Protein AF-A0A6I5CSX4-F1 (afdb_monomer_lite)

pLDDT: mean 86.83, std 8.3, range [61.16, 96.31]

Sequence (120 aa):
MIGQVIADDGVRLQASRTGRGAAPLVLCHGGPGLWGMFGDVAALLADRADVVRWDQRARAWGTPERVAACRGLDVPVVIVDGGRDIRPRAAVDSLAAALPRVRRTVLPGAGHLPWVEEPA

Foldseek 3Di:
DWDWDQDPVRDIKIKDWAADAPAAAEDDDDPPQDPCLCVVVSVVCRDHYGYMYIRDDDDDPDDPVVLVVQLPDPDAEEAEAELAAPDDCCRVVSSQVSHPHYDYDYHDHDYGSCCVRPVD

Radius of gyration: 15.46 Å; chains: 1; bounding box: 29×32×36 Å

Secondary structure (DSSP, 8-state):
-EEEEE-TTS-EEEEEEE---SEEEEE---TT--TTTTHHHHHHTTTTEEEEEE-PPP--S--HHHHHHHHT--S-EEEEEETT--S-THHHHHHHHH-SSEEEEEETT--S-HHHHS--

Structure (mmCIF, N/CA/C/O backbone):
data_AF-A0A6I5CSX4-F1
#
_entry.id   AF-A0A6I5CSX4-F1
#
loop_
_atom_site.group_PDB
_atom_site.id
_atom_site.type_symbol
_atom_site.label_atom_id
_atom_site.label_alt_id
_atom_site.label_comp_id
_atom_site.label_asym_id
_atom_site.label_entity_id
_atom_site.label_seq_id
_atom_site.pdbx_PDB_ins_code
_atom_site.Cartn_x
_atom_site.Cartn_y
_atom_site.Cartn_z
_atom_site.occupancy
_atom_site.B_iso_or_equiv
_atom_site.auth_seq_id
_atom_site.auth_comp_id
_atom_site.auth_asym_id
_atom_site.auth_atom_id
_atom_site.pdbx_PDB_model_num
ATOM 1 N N . MET A 1 1 ? -1.602 8.264 19.067 1.00 78.19 1 MET A N 1
ATOM 2 C CA . MET A 1 1 ? -0.789 7.664 20.153 1.00 78.19 1 MET A CA 1
ATOM 3 C C . MET A 1 1 ? 0.338 6.859 19.527 1.00 78.19 1 MET A C 1
ATOM 5 O O . MET A 1 1 ? 0.052 6.125 18.592 1.00 78.19 1 MET A O 1
ATOM 9 N N . ILE A 1 2 ? 1.582 7.020 19.986 1.00 85.12 2 ILE A N 1
ATOM 10 C CA . ILE A 1 2 ? 2.744 6.227 19.537 1.00 85.12 2 ILE A CA 1
ATOM 11 C C . ILE A 1 2 ? 3.050 5.185 20.618 1.00 85.12 2 ILE A C 1
ATOM 13 O O . ILE A 1 2 ? 2.959 5.503 21.802 1.00 85.12 2 ILE A O 1
ATOM 17 N N . GLY A 1 3 ? 3.388 3.961 20.222 1.00 88.00 3 GLY A N 1
ATOM 18 C CA . GLY A 1 3 ? 3.734 2.880 21.136 1.00 88.00 3 GLY A CA 1
ATOM 19 C C . GLY A 1 3 ? 4.388 1.700 20.424 1.00 88.00 3 GLY A C 1
ATOM 20 O O . GLY A 1 3 ? 4.586 1.716 19.211 1.00 88.00 3 GLY A O 1
ATOM 21 N N . GLN A 1 4 ? 4.718 0.663 21.190 1.00 88.75 4 GLN A N 1
ATOM 22 C CA . GLN A 1 4 ? 5.300 -0.565 20.656 1.00 88.75 4 GLN A CA 1
ATOM 23 C C . GLN A 1 4 ? 4.280 -1.695 20.626 1.00 88.75 4 GLN A C 1
ATOM 25 O O . GLN A 1 4 ? 3.473 -1.836 21.544 1.00 88.75 4 GLN A O 1
ATOM 30 N N . VAL A 1 5 ? 4.367 -2.526 19.592 1.00 89.69 5 VAL A N 1
ATOM 31 C CA . VAL A 1 5 ? 3.599 -3.766 19.454 1.00 89.69 5 VAL A CA 1
ATOM 32 C C . VAL A 1 5 ? 4.552 -4.949 19.315 1.00 89.69 5 VAL A C 1
ATOM 34 O O . VAL A 1 5 ? 5.651 -4.804 18.778 1.00 89.69 5 VAL A O 1
ATOM 37 N N . ILE A 1 6 ? 4.148 -6.110 19.824 1.00 90.31 6 ILE A N 1
ATOM 38 C CA . ILE A 1 6 ? 4.882 -7.369 19.665 1.00 90.31 6 ILE A CA 1
ATOM 39 C C . ILE A 1 6 ? 4.181 -8.149 18.556 1.00 90.31 6 ILE A C 1
ATOM 41 O O . ILE A 1 6 ? 2.987 -8.425 18.662 1.00 90.31 6 ILE A O 1
ATOM 45 N N . ALA A 1 7 ? 4.905 -8.434 17.476 1.00 87.00 7 ALA A N 1
ATOM 46 C CA . ALA A 1 7 ? 4.421 -9.292 16.404 1.00 87.00 7 ALA A CA 1
ATOM 47 C C . ALA A 1 7 ? 4.328 -10.755 16.873 1.00 87.00 7 ALA A C 1
ATOM 49 O O . ALA A 1 7 ? 4.898 -11.132 17.895 1.00 87.00 7 ALA A O 1
ATOM 50 N N . ASP A 1 8 ? 3.620 -11.581 16.113 1.00 89.06 8 ASP A N 1
ATOM 51 C CA . ASP A 1 8 ? 3.449 -13.019 16.356 1.00 89.06 8 ASP A CA 1
ATOM 52 C C . ASP A 1 8 ? 4.773 -13.792 16.479 1.00 89.06 8 ASP A C 1
ATOM 54 O O . ASP A 1 8 ? 4.874 -14.738 17.255 1.00 89.06 8 ASP A O 1
ATOM 58 N N . ASP A 1 9 ? 5.813 -13.344 15.782 1.00 90.56 9 ASP A N 1
ATOM 59 C CA . ASP A 1 9 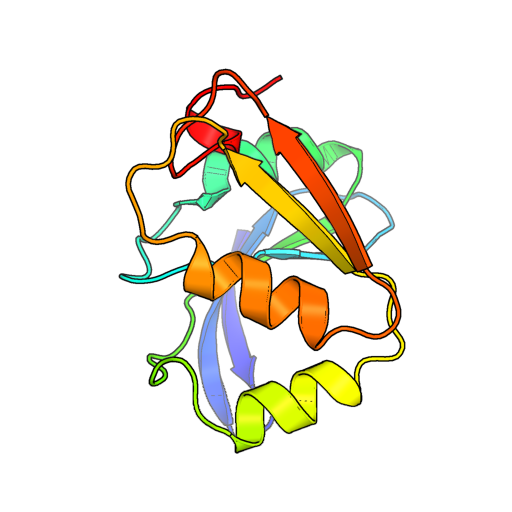? 7.177 -13.871 15.878 1.00 90.56 9 ASP A CA 1
ATOM 60 C C . ASP A 1 9 ? 8.033 -13.250 17.001 1.00 90.56 9 ASP A C 1
ATOM 62 O O . ASP A 1 9 ? 9.253 -13.420 17.037 1.00 90.56 9 ASP A O 1
ATOM 66 N N . GLY A 1 10 ? 7.412 -12.513 17.925 1.00 91.62 10 GLY A N 1
ATOM 67 C CA . GLY A 1 10 ? 8.057 -11.932 19.103 1.00 91.62 10 GLY A CA 1
ATOM 68 C C . GLY A 1 10 ? 8.846 -10.645 18.839 1.00 91.62 10 GLY A C 1
ATOM 69 O O . GLY A 1 10 ? 9.369 -10.040 19.778 1.00 91.62 10 GLY A O 1
ATOM 70 N N . VAL A 1 11 ? 8.930 -10.177 17.592 1.00 89.62 11 VAL A N 1
ATOM 71 C CA . VAL A 1 11 ? 9.666 -8.949 17.265 1.00 89.62 11 VAL A CA 1
ATOM 72 C C . VAL A 1 11 ? 8.871 -7.713 17.685 1.00 89.62 11 VAL A C 1
ATOM 74 O O . VAL A 1 11 ? 7.679 -7.582 17.405 1.00 89.62 11 VAL A O 1
ATOM 77 N N . ARG A 1 12 ? 9.563 -6.757 18.312 1.00 90.44 12 ARG A N 1
ATOM 78 C CA . ARG A 1 12 ? 9.001 -5.454 18.692 1.00 90.44 12 ARG A CA 1
ATOM 79 C C . ARG A 1 12 ? 9.009 -4.500 17.503 1.00 90.44 12 ARG A C 1
ATOM 81 O O . ARG A 1 12 ? 10.053 -4.274 16.896 1.00 90.44 12 ARG A O 1
ATOM 88 N N . LEU A 1 13 ? 7.858 -3.905 17.218 1.00 88.81 13 LEU A N 1
ATOM 89 C CA . LEU A 1 13 ? 7.660 -2.917 16.160 1.00 88.81 13 LEU A CA 1
ATOM 90 C C . LEU A 1 13 ? 7.176 -1.599 16.764 1.00 88.81 13 LEU A C 1
ATOM 92 O O . LEU A 1 13 ? 6.387 -1.599 17.710 1.00 88.81 13 LEU A O 1
ATOM 96 N N . GLN A 1 14 ? 7.636 -0.479 16.209 1.00 89.44 14 GLN A N 1
ATOM 97 C CA . GLN A 1 14 ? 7.052 0.827 16.503 1.00 89.44 14 GLN A CA 1
ATOM 98 C C . GLN A 1 14 ? 5.760 0.987 15.708 1.00 89.44 14 GLN A C 1
ATOM 100 O O . GLN A 1 14 ? 5.706 0.675 14.516 1.00 89.44 14 GLN A O 1
ATOM 105 N N . ALA A 1 15 ? 4.718 1.471 16.376 1.00 90.00 15 ALA A N 1
ATOM 106 C CA . ALA A 1 15 ? 3.423 1.720 15.778 1.00 90.00 15 ALA A CA 1
ATOM 107 C C . ALA A 1 15 ? 2.810 3.018 16.305 1.00 90.00 15 ALA A C 1
ATOM 109 O O . ALA A 1 15 ? 3.067 3.475 17.420 1.00 90.00 15 ALA A O 1
ATOM 110 N N . SER A 1 16 ? 1.950 3.621 15.497 1.00 91.25 16 SER A N 1
ATOM 111 C CA . SER A 1 16 ? 1.145 4.761 15.903 1.00 91.25 16 SER A CA 1
ATOM 112 C C . SER A 1 16 ? -0.292 4.596 15.444 1.00 91.25 16 SER A C 1
ATOM 114 O O . SER A 1 16 ? -0.552 4.112 14.346 1.00 91.25 16 SER A O 1
ATOM 116 N N . ARG A 1 17 ? -1.221 5.011 16.301 1.00 91.25 17 ARG A N 1
ATOM 117 C CA . ARG A 1 17 ? -2.664 4.939 16.074 1.00 91.25 17 ARG A CA 1
ATOM 118 C C . ARG A 1 17 ? -3.273 6.338 16.047 1.00 91.25 17 ARG A C 1
ATOM 120 O O . ARG A 1 17 ? -2.984 7.140 16.948 1.00 91.25 17 ARG A O 1
ATOM 127 N N . THR A 1 18 ? -4.101 6.611 15.045 1.00 92.31 18 THR A N 1
ATOM 128 C CA . THR A 1 18 ? -4.826 7.872 14.833 1.00 92.31 18 THR A CA 1
ATOM 129 C C . THR A 1 18 ? -6.264 7.562 14.416 1.00 92.31 18 THR A C 1
ATOM 131 O O . THR A 1 18 ? -6.487 6.648 13.634 1.00 92.31 18 THR A O 1
ATOM 134 N N . GLY A 1 19 ? -7.229 8.347 14.896 1.00 90.00 19 GLY A N 1
ATOM 135 C CA . GLY A 1 19 ? -8.640 8.183 14.541 1.00 90.00 19 GLY A CA 1
ATOM 136 C C . GLY A 1 19 ? -9.441 7.350 15.538 1.00 90.00 19 GLY A C 1
ATOM 137 O O . GLY A 1 19 ? -8.912 6.835 16.526 1.00 90.00 19 GLY A O 1
ATOM 138 N N . ARG A 1 20 ? -10.758 7.320 15.319 1.00 84.62 20 ARG A N 1
ATOM 139 C CA . ARG A 1 20 ? -11.741 6.586 16.143 1.00 84.62 20 ARG A CA 1
ATOM 140 C C . ARG A 1 20 ? -12.844 5.939 15.294 1.00 84.62 20 ARG A C 1
ATOM 142 O O . ARG A 1 20 ? -13.897 5.597 15.828 1.00 84.62 20 ARG A O 1
ATOM 149 N N . GLY A 1 21 ? -12.632 5.820 13.981 1.00 81.12 21 GLY A N 1
ATOM 150 C CA . GLY A 1 21 ? -13.591 5.187 13.078 1.00 81.12 21 GLY A CA 1
ATOM 151 C C . GLY A 1 21 ? -13.761 3.692 13.364 1.00 81.12 21 GLY A C 1
ATOM 152 O O . GLY A 1 21 ? -12.886 3.054 13.942 1.00 81.12 21 GLY A O 1
ATOM 153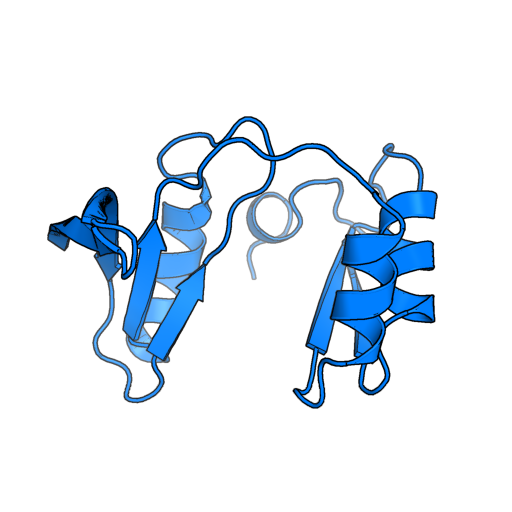 N N . ALA A 1 22 ? -14.895 3.121 12.955 1.00 80.56 22 ALA A N 1
ATOM 154 C CA . ALA A 1 22 ? -15.228 1.725 13.256 1.00 80.56 22 ALA A CA 1
ATOM 155 C C . ALA A 1 22 ? -14.409 0.700 12.445 1.00 80.56 22 ALA A C 1
ATOM 157 O O . ALA A 1 22 ? -14.299 -0.455 12.852 1.00 80.56 22 ALA A O 1
ATOM 158 N N . ALA A 1 23 ? -13.847 1.104 11.301 1.00 86.94 23 ALA A N 1
ATOM 159 C CA . ALA A 1 23 ? -13.064 0.228 10.437 1.00 86.94 23 ALA A CA 1
ATOM 160 C C . ALA A 1 23 ? -11.561 0.328 10.769 1.00 86.94 23 ALA A C 1
ATOM 162 O O . ALA A 1 23 ? -11.005 1.426 10.666 1.00 86.94 23 ALA A O 1
ATOM 163 N N . PRO A 1 24 ? -10.880 -0.776 11.129 1.00 87.56 24 PRO A N 1
ATOM 164 C CA . PRO A 1 24 ? -9.431 -0.768 11.295 1.00 87.56 24 PRO A CA 1
ATOM 165 C C . PRO A 1 24 ? -8.739 -0.633 9.932 1.00 87.56 24 PRO A C 1
ATOM 167 O O . PRO A 1 24 ? -9.081 -1.336 8.980 1.00 87.56 24 PRO A O 1
ATOM 170 N N . LEU A 1 25 ? -7.736 0.240 9.844 1.00 89.69 25 LEU A N 1
ATOM 171 C CA . LEU A 1 25 ? -6.930 0.444 8.640 1.00 89.69 25 LEU A CA 1
ATOM 172 C C . LEU A 1 25 ? -5.443 0.419 8.990 1.00 89.69 25 LEU A C 1
ATOM 174 O O . LEU A 1 25 ? -4.970 1.263 9.743 1.00 89.69 25 LEU A O 1
ATOM 178 N N . VAL A 1 26 ? -4.686 -0.509 8.406 1.00 88.19 26 VAL A N 1
ATOM 179 C CA . VAL A 1 26 ? -3.226 -0.566 8.567 1.00 88.19 26 VAL A CA 1
ATOM 180 C C . VAL A 1 26 ? -2.554 0.044 7.341 1.00 88.19 26 VAL A C 1
ATOM 182 O O . VAL A 1 26 ? -2.771 -0.412 6.221 1.00 88.19 26 VAL A O 1
ATOM 185 N N . LEU A 1 27 ? -1.711 1.054 7.548 1.00 87.00 27 LEU A N 1
ATOM 186 C CA . LEU A 1 27 ? -0.923 1.681 6.491 1.00 87.00 27 LEU A CA 1
ATOM 187 C C . LEU A 1 27 ? 0.482 1.081 6.442 1.00 87.00 27 LEU A C 1
ATOM 189 O O . LEU A 1 27 ? 1.210 1.050 7.436 1.00 87.00 27 LEU A O 1
ATOM 193 N N . CYS A 1 28 ? 0.855 0.625 5.251 1.00 85.25 28 CYS A N 1
ATOM 194 C CA . CYS A 1 28 ? 2.076 -0.114 4.965 1.00 85.25 28 CYS A CA 1
ATOM 195 C C . CYS A 1 28 ? 2.975 0.715 4.041 1.00 85.25 28 CYS A C 1
ATOM 197 O O . CYS A 1 28 ? 2.630 0.915 2.879 1.00 85.25 28 CYS A O 1
ATOM 199 N N . HIS A 1 29 ? 4.095 1.240 4.547 1.00 81.31 29 HIS A N 1
ATOM 200 C CA . HIS A 1 29 ? 4.952 2.142 3.767 1.00 81.31 29 HIS A CA 1
ATOM 201 C C . HIS A 1 29 ? 5.828 1.393 2.753 1.00 81.31 29 HIS A C 1
ATOM 203 O O . HIS A 1 29 ? 6.150 0.222 2.930 1.00 81.31 29 HIS A O 1
ATOM 209 N N . GLY A 1 30 ? 6.255 2.083 1.693 1.00 78.44 30 GLY A N 1
ATOM 210 C CA . GLY A 1 30 ? 7.306 1.597 0.792 1.00 78.44 30 GLY A CA 1
ATOM 211 C C . GLY A 1 30 ? 8.715 1.780 1.381 1.00 78.44 30 GLY A C 1
ATOM 212 O O . GLY A 1 30 ? 8.885 2.323 2.474 1.00 78.44 30 GLY A O 1
ATOM 213 N N . GLY A 1 31 ? 9.755 1.354 0.658 1.00 71.56 31 GLY A N 1
ATOM 214 C CA . GLY A 1 31 ? 11.142 1.706 1.010 1.00 71.56 31 GLY A CA 1
ATOM 215 C C . GLY A 1 31 ? 11.413 3.210 0.810 1.00 71.56 31 GLY A C 1
ATOM 216 O O . GLY A 1 31 ? 10.776 3.804 -0.063 1.00 71.56 31 GLY A O 1
ATOM 217 N N . PRO A 1 32 ? 12.331 3.851 1.565 1.00 70.06 32 PRO A N 1
ATOM 218 C CA . PRO A 1 32 ? 13.234 3.328 2.604 1.00 70.06 32 PRO A CA 1
ATOM 219 C C . PRO A 1 32 ? 12.616 3.259 4.017 1.00 70.06 32 PRO A C 1
ATOM 221 O O . PRO A 1 32 ? 13.343 3.112 4.991 1.00 70.06 32 PRO A O 1
ATOM 224 N N . GLY A 1 33 ? 11.289 3.362 4.143 1.00 62.03 33 GLY A N 1
ATOM 225 C CA . GLY A 1 33 ? 10.614 3.350 5.441 1.00 62.03 33 GLY A CA 1
ATOM 226 C C . GLY A 1 33 ? 10.780 4.630 6.238 1.00 62.03 33 GLY A C 1
ATOM 227 O O . GLY A 1 33 ? 11.140 4.606 7.410 1.00 62.03 33 GLY A O 1
ATOM 228 N N . LEU A 1 34 ? 10.516 5.763 5.583 1.00 67.06 34 LEU A N 1
ATOM 229 C CA . LEU A 1 34 ? 10.580 7.063 6.236 1.00 67.06 34 LEU A CA 1
ATOM 230 C C . LEU A 1 34 ? 9.506 7.163 7.320 1.00 67.06 34 LEU A C 1
ATOM 232 O O . LEU A 1 34 ? 8.304 7.046 7.054 1.00 67.06 34 LEU A O 1
ATOM 236 N N . TRP A 1 35 ? 9.972 7.414 8.541 1.00 62.06 35 TRP A N 1
ATOM 237 C CA . TRP A 1 35 ? 9.123 7.634 9.697 1.00 62.06 35 TRP A CA 1
ATOM 238 C C . TRP A 1 35 ? 8.132 8.765 9.408 1.00 62.06 35 TRP A C 1
ATOM 240 O O . TRP A 1 35 ? 8.511 9.861 9.000 1.00 62.06 35 TRP A O 1
ATOM 250 N N . GLY A 1 36 ? 6.843 8.485 9.592 1.00 69.12 36 GLY A N 1
ATOM 251 C CA . GLY A 1 36 ? 5.793 9.490 9.437 1.00 69.12 36 GLY A CA 1
ATOM 252 C C . GLY A 1 36 ? 5.271 9.720 8.015 1.00 69.12 36 GLY A C 1
ATOM 253 O O . GLY A 1 36 ? 4.365 10.534 7.887 1.00 69.12 36 GLY A O 1
ATOM 254 N N . MET A 1 37 ? 5.720 8.978 6.987 1.00 76.19 37 MET A N 1
ATOM 255 C CA . MET A 1 37 ? 5.275 9.127 5.579 1.00 76.19 37 MET A CA 1
ATOM 256 C C . MET A 1 37 ? 3.749 9.225 5.397 1.00 76.19 37 MET A C 1
ATOM 258 O O . MET A 1 37 ? 3.266 9.908 4.502 1.00 76.19 37 MET A O 1
ATOM 262 N N . PHE A 1 38 ? 2.986 8.542 6.249 1.00 86.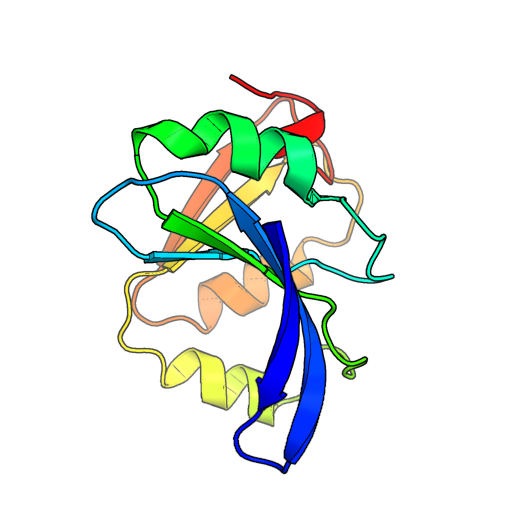62 38 PHE A N 1
ATOM 263 C CA . PHE A 1 38 ? 1.525 8.540 6.206 1.00 86.62 38 PHE A CA 1
ATOM 264 C C . PHE A 1 38 ? 0.860 9.371 7.307 1.00 86.62 38 PHE A C 1
ATOM 266 O O . PHE A 1 38 ? -0.292 9.116 7.641 1.00 86.62 38 PHE A O 1
ATOM 273 N N . GLY A 1 39 ? 1.569 10.313 7.930 1.00 87.75 39 GLY A N 1
ATOM 274 C CA . GLY A 1 39 ? 1.000 11.193 8.954 1.00 87.75 39 GLY A CA 1
ATOM 275 C C . GLY A 1 39 ? -0.244 11.921 8.452 1.00 87.75 39 GLY A C 1
ATOM 276 O O . GLY A 1 39 ? -1.311 11.773 9.046 1.00 87.75 39 GLY A O 1
ATOM 277 N N . ASP A 1 40 ? -0.118 12.598 7.314 1.00 87.56 40 ASP A N 1
ATOM 278 C CA . ASP A 1 40 ? -1.199 13.391 6.722 1.00 87.56 40 ASP A CA 1
ATOM 279 C C . ASP A 1 40 ? -2.347 12.507 6.225 1.00 87.56 40 ASP A C 1
ATOM 281 O O . ASP 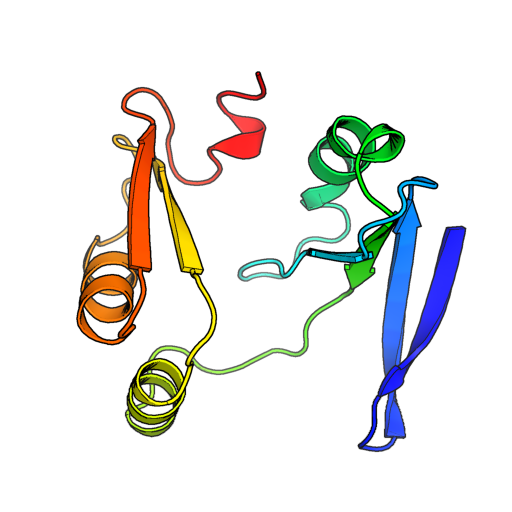A 1 40 ? -3.511 12.789 6.490 1.00 87.56 40 ASP A O 1
ATOM 285 N N . VAL A 1 41 ? -2.028 11.357 5.620 1.00 88.19 41 VAL A N 1
ATOM 286 C CA . VAL A 1 41 ? -3.032 10.358 5.211 1.00 88.19 41 VAL A CA 1
ATOM 287 C C . VAL A 1 41 ? -3.807 9.820 6.416 1.00 88.19 41 VAL A C 1
ATOM 289 O O . VAL A 1 41 ? -5.026 9.674 6.365 1.00 88.19 41 VAL A O 1
ATOM 292 N N . ALA A 1 42 ? -3.124 9.539 7.528 1.00 89.44 42 ALA A N 1
ATOM 293 C CA . ALA A 1 42 ? -3.779 9.069 8.743 1.00 89.44 42 ALA A CA 1
ATOM 294 C C . ALA A 1 42 ? -4.652 10.150 9.392 1.00 89.44 42 ALA A C 1
ATOM 296 O O . ALA A 1 42 ? -5.673 9.814 9.986 1.00 89.44 42 ALA A O 1
ATOM 297 N N . ALA A 1 43 ? -4.269 11.426 9.288 1.00 89.50 43 ALA A N 1
ATOM 298 C CA . ALA A 1 43 ? -5.093 12.541 9.742 1.00 89.50 43 ALA A CA 1
ATOM 299 C C . ALA A 1 43 ? -6.342 12.710 8.863 1.00 89.50 43 ALA A C 1
ATOM 301 O O . ALA A 1 43 ? -7.442 12.826 9.398 1.00 89.50 43 ALA A O 1
ATOM 302 N N . LEU A 1 44 ? -6.182 12.634 7.537 1.00 89.06 44 LEU A N 1
ATOM 303 C CA . LEU A 1 44 ? -7.272 12.730 6.563 1.00 89.06 44 LEU A CA 1
ATOM 304 C C . LEU A 1 44 ? -8.344 11.648 6.766 1.00 89.06 44 LEU A C 1
ATOM 306 O O . LEU A 1 44 ? -9.517 11.894 6.519 1.00 89.06 44 LEU A O 1
ATOM 310 N N . LEU A 1 45 ? -7.949 10.455 7.217 1.00 89.75 45 LEU A N 1
ATOM 311 C CA . LEU A 1 45 ? -8.847 9.309 7.399 1.00 89.75 45 LEU A CA 1
ATOM 312 C C . LEU A 1 45 ? -9.342 9.126 8.844 1.00 89.75 45 LEU A C 1
ATOM 314 O O . LEU A 1 45 ? -10.046 8.155 9.128 1.00 89.75 45 LEU A O 1
ATOM 318 N N . ALA A 1 46 ? -8.971 10.015 9.769 1.00 89.31 46 ALA A N 1
ATOM 319 C CA . ALA A 1 46 ? -9.187 9.828 11.205 1.00 89.31 46 ALA A CA 1
ATOM 320 C C . ALA A 1 46 ? -10.673 9.793 11.627 1.00 89.31 46 ALA A C 1
ATOM 322 O O . ALA A 1 46 ? -11.003 9.218 12.671 1.00 89.31 46 ALA A O 1
ATOM 323 N N . ASP A 1 47 ? -11.560 10.405 10.839 1.00 89.50 47 ASP A N 1
ATOM 324 C CA . ASP A 1 47 ? -13.018 10.396 11.014 1.00 89.50 47 ASP A CA 1
ATOM 325 C C . ASP A 1 47 ? -13.674 9.120 10.456 1.00 89.50 47 ASP A C 1
ATOM 327 O O . ASP A 1 47 ? -14.759 8.739 10.895 1.00 89.50 47 ASP A O 1
ATOM 331 N N . ARG A 1 48 ? -13.022 8.439 9.505 1.00 88.62 48 ARG A N 1
ATOM 332 C CA . ARG A 1 48 ? -13.558 7.251 8.816 1.00 88.62 48 ARG A CA 1
ATOM 333 C C . ARG A 1 48 ? -13.016 5.936 9.347 1.00 88.62 48 ARG A C 1
ATOM 335 O O . ARG A 1 48 ? -13.732 4.935 9.326 1.00 88.62 48 ARG A O 1
ATOM 342 N N . ALA A 1 49 ? -11.775 5.926 9.816 1.00 90.31 49 ALA A N 1
ATOM 343 C CA . ALA A 1 49 ? -11.077 4.712 10.198 1.00 90.31 49 ALA A CA 1
ATOM 344 C C . ALA A 1 49 ? -10.326 4.863 11.521 1.00 90.31 49 ALA A C 1
ATOM 346 O O . ALA A 1 49 ? -10.007 5.958 11.990 1.00 90.31 49 ALA A O 1
ATOM 347 N N . ASP A 1 50 ? -10.043 3.718 12.120 1.00 91.38 50 ASP A N 1
ATOM 348 C CA . ASP A 1 50 ? -9.039 3.574 13.154 1.00 91.38 50 ASP A CA 1
ATOM 349 C C . ASP A 1 50 ? -7.713 3.188 12.492 1.00 91.38 50 ASP A C 1
ATOM 351 O O . ASP A 1 50 ? -7.497 2.042 12.091 1.00 91.38 50 ASP A O 1
ATOM 355 N N . VAL A 1 51 ? -6.853 4.186 12.292 1.00 92.00 51 VAL A N 1
ATOM 356 C CA . VAL A 1 51 ? -5.682 4.084 11.423 1.00 92.00 51 VAL A CA 1
ATOM 357 C C . VAL A 1 51 ? -4.446 3.722 12.234 1.00 92.00 51 VAL A C 1
ATOM 359 O O . VAL A 1 51 ? -4.014 4.472 13.110 1.00 92.00 51 VAL A O 1
ATOM 362 N N . VAL A 1 52 ? -3.817 2.605 11.883 1.00 90.00 52 VAL A N 1
ATOM 363 C CA . VAL A 1 52 ? -2.544 2.138 12.427 1.00 90.00 52 VAL A CA 1
ATOM 364 C C . VAL A 1 52 ? -1.448 2.310 11.380 1.00 90.00 52 VAL A C 1
ATOM 366 O O . VAL A 1 52 ? -1.533 1.799 10.267 1.00 90.00 52 VAL A O 1
ATOM 369 N N . ARG A 1 53 ? -0.376 3.004 11.749 1.00 90.81 53 ARG A N 1
ATOM 370 C CA . ARG A 1 53 ? 0.884 3.077 10.996 1.00 90.81 53 ARG A CA 1
ATOM 371 C C . ARG A 1 53 ? 1.953 2.326 11.773 1.00 90.81 53 ARG A C 1
ATOM 373 O O . ARG A 1 53 ? 1.938 2.370 13.002 1.00 90.81 53 ARG A O 1
ATOM 380 N N . TRP A 1 54 ? 2.884 1.683 11.085 1.00 88.25 54 TRP A N 1
ATOM 381 C CA . TRP A 1 54 ? 3.950 0.904 11.712 1.00 88.25 54 TRP A CA 1
ATOM 382 C C . TRP A 1 54 ? 5.234 0.957 10.889 1.00 88.25 54 TRP A C 1
ATOM 384 O O . TRP A 1 54 ? 5.182 1.162 9.674 1.00 88.25 54 TRP A O 1
ATOM 394 N N . ASP A 1 55 ? 6.365 0.753 11.560 1.00 85.50 55 ASP A N 1
ATOM 395 C CA . ASP A 1 55 ? 7.680 0.736 10.923 1.00 85.50 55 ASP A CA 1
ATOM 396 C C . ASP A 1 55 ? 7.964 -0.679 10.392 1.00 85.50 55 ASP A C 1
ATOM 398 O O . ASP A 1 55 ? 8.188 -1.626 11.156 1.00 85.50 55 ASP A O 1
ATOM 402 N N . GLN A 1 56 ? 7.898 -0.843 9.066 1.00 81.69 56 GLN A N 1
ATOM 403 C CA . GLN A 1 56 ? 8.075 -2.136 8.412 1.00 81.69 56 GLN A CA 1
ATOM 404 C C . GLN A 1 56 ? 9.510 -2.644 8.507 1.00 81.69 56 GLN A C 1
ATOM 406 O O . GLN A 1 56 ? 10.483 -1.900 8.392 1.00 81.69 56 GLN A O 1
ATOM 411 N N . ARG A 1 57 ? 9.640 -3.969 8.593 1.00 81.81 57 ARG A N 1
ATOM 412 C CA . ARG A 1 57 ? 10.932 -4.651 8.478 1.00 81.81 57 ARG A CA 1
ATOM 413 C C . ARG A 1 57 ? 11.412 -4.635 7.030 1.00 81.81 57 ARG A C 1
ATOM 415 O O . ARG A 1 57 ? 10.617 -4.834 6.110 1.00 81.81 57 ARG A O 1
ATOM 422 N N . ALA A 1 58 ? 12.718 -4.484 6.831 1.00 67.81 58 ALA A N 1
ATOM 423 C CA . ALA A 1 58 ? 13.319 -4.583 5.507 1.00 67.81 58 ALA A CA 1
ATOM 424 C C . ALA A 1 58 ? 13.017 -5.954 4.873 1.00 67.81 58 ALA A C 1
ATOM 426 O O . ALA A 1 58 ? 13.211 -6.999 5.497 1.00 67.81 58 ALA A O 1
ATOM 427 N N . ARG A 1 59 ? 12.542 -5.959 3.622 1.00 63.88 59 ARG A N 1
ATOM 428 C CA . ARG A 1 59 ? 12.346 -7.179 2.825 1.00 63.88 59 ARG A CA 1
ATOM 429 C C . ARG A 1 59 ? 12.801 -6.968 1.382 1.00 63.88 59 ARG A C 1
ATOM 431 O O . ARG A 1 59 ? 12.639 -5.884 0.825 1.00 63.88 59 ARG A O 1
ATOM 438 N N . ALA A 1 60 ? 13.331 -8.033 0.780 1.00 61.16 60 ALA A N 1
ATOM 439 C CA . ALA A 1 60 ? 13.783 -8.067 -0.610 1.00 61.16 60 ALA A CA 1
ATOM 440 C C . ALA A 1 60 ? 12.619 -7.958 -1.608 1.00 61.16 60 ALA A C 1
ATOM 442 O O . ALA A 1 60 ? 11.495 -8.375 -1.320 1.00 61.16 60 ALA A O 1
ATOM 443 N N . TRP A 1 61 ? 12.879 -7.389 -2.781 1.00 64.19 61 TRP A N 1
ATOM 444 C CA . TRP A 1 61 ? 11.858 -7.081 -3.782 1.00 64.19 61 TRP A CA 1
ATOM 445 C C . TRP A 1 61 ? 11.551 -8.308 -4.659 1.00 64.19 61 TRP A C 1
ATOM 447 O O . TRP A 1 61 ? 12.450 -9.078 -4.971 1.00 64.19 61 TRP A O 1
ATOM 457 N N . GLY A 1 62 ? 10.285 -8.468 -5.068 1.00 61.44 62 GLY A N 1
ATOM 458 C CA . GLY A 1 62 ? 9.905 -9.232 -6.268 1.00 61.44 62 GLY A CA 1
ATOM 459 C C . GLY A 1 62 ? 10.345 -10.699 -6.374 1.00 61.44 62 GLY A C 1
ATOM 460 O O . GLY A 1 62 ? 10.762 -11.110 -7.452 1.00 61.44 62 GLY A O 1
ATOM 461 N N . THR A 1 63 ? 10.250 -11.500 -5.308 1.00 76.69 63 THR A N 1
ATOM 462 C CA . THR A 1 63 ? 10.567 -12.939 -5.394 1.00 76.69 63 THR A CA 1
ATOM 463 C C . THR A 1 63 ? 9.385 -13.758 -5.951 1.00 76.69 63 THR A C 1
ATOM 465 O O . THR A 1 63 ? 8.228 -13.352 -5.769 1.00 76.69 63 THR A O 1
ATOM 468 N N . PRO A 1 64 ? 9.619 -14.915 -6.605 1.00 81.94 64 PRO A N 1
ATOM 469 C CA . PRO A 1 64 ? 8.549 -15.798 -7.084 1.00 81.94 64 PRO A CA 1
ATOM 470 C C . PRO A 1 64 ? 7.546 -16.200 -5.995 1.00 81.94 64 PRO A C 1
ATOM 472 O O . PRO A 1 64 ? 6.340 -16.243 -6.240 1.00 81.94 64 PRO A O 1
ATOM 475 N N . GLU A 1 65 ? 8.019 -16.412 -4.767 1.00 83.94 65 GLU A N 1
ATOM 476 C CA . GLU A 1 65 ? 7.187 -16.758 -3.611 1.00 83.94 65 GLU A CA 1
ATOM 477 C C . GLU A 1 65 ? 6.199 -15.633 -3.284 1.00 83.94 65 GLU A C 1
ATOM 479 O O . GLU A 1 65 ? 5.053 -15.891 -2.923 1.00 83.94 65 GLU A O 1
ATOM 484 N N . ARG A 1 66 ? 6.600 -14.367 -3.463 1.00 82.31 66 ARG A N 1
ATOM 485 C CA . ARG A 1 66 ? 5.716 -13.211 -3.242 1.00 82.31 66 ARG A CA 1
ATOM 486 C C . ARG A 1 66 ? 4.654 -13.094 -4.328 1.00 82.31 66 ARG A C 1
ATOM 488 O O . ARG A 1 66 ? 3.522 -12.727 -4.022 1.00 82.31 66 ARG A O 1
ATOM 495 N N . VAL A 1 67 ? 4.992 -13.427 -5.573 1.00 84.31 67 VAL A N 1
ATOM 496 C CA . VAL A 1 67 ? 4.007 -13.491 -6.664 1.00 84.31 67 VAL A CA 1
ATOM 497 C C . VAL A 1 67 ? 2.987 -14.595 -6.385 1.00 84.31 67 VAL A C 1
ATOM 499 O O . VAL A 1 67 ? 1.786 -14.360 -6.508 1.00 84.31 67 VAL A O 1
ATOM 502 N N . ALA A 1 68 ? 3.443 -15.772 -5.948 1.00 87.62 68 ALA A N 1
ATOM 503 C CA . ALA A 1 68 ? 2.559 -16.861 -5.539 1.00 87.62 68 ALA A CA 1
ATOM 504 C C . ALA A 1 68 ? 1.651 -16.453 -4.366 1.00 87.62 68 ALA A C 1
ATOM 506 O O . ALA A 1 68 ? 0.451 -16.708 -4.412 1.00 87.62 68 ALA A O 1
ATOM 507 N N . ALA A 1 69 ? 2.190 -15.743 -3.370 1.00 88.00 69 ALA A N 1
ATOM 508 C CA . ALA A 1 69 ? 1.397 -15.210 -2.265 1.00 88.00 69 ALA A CA 1
ATOM 509 C C . ALA A 1 69 ? 0.310 -14.235 -2.748 1.00 88.00 69 ALA A C 1
ATOM 511 O O . ALA A 1 69 ? -0.834 -14.353 -2.321 1.00 88.00 69 ALA A O 1
ATOM 512 N N . CYS A 1 70 ? 0.625 -13.326 -3.681 1.00 88.94 70 CYS A N 1
ATOM 513 C CA . CYS A 1 70 ? -0.364 -12.402 -4.252 1.00 88.94 70 CYS A CA 1
ATOM 514 C C . CYS A 1 70 ? -1.511 -13.141 -4.954 1.00 88.94 70 CYS A C 1
ATOM 516 O O . CYS A 1 70 ? -2.668 -12.754 -4.806 1.00 88.94 70 CYS A O 1
ATOM 518 N N . ARG A 1 71 ? -1.209 -14.236 -5.660 1.00 92.56 71 ARG A N 1
ATOM 519 C CA . ARG A 1 71 ? -2.222 -15.073 -6.324 1.00 92.56 71 ARG A CA 1
ATOM 520 C C . ARG A 1 71 ? -3.184 -15.750 -5.347 1.00 92.56 71 ARG A C 1
ATOM 522 O O . ARG A 1 71 ? -4.298 -16.074 -5.740 1.00 92.56 71 ARG A O 1
ATOM 529 N N . GLY A 1 72 ? -2.771 -15.948 -4.095 1.00 92.50 72 GLY A N 1
ATOM 530 C CA . GLY A 1 72 ? -3.600 -16.521 -3.031 1.00 92.50 72 GLY A CA 1
ATOM 531 C C . GLY A 1 72 ? -4.435 -15.509 -2.237 1.00 92.50 72 GLY A C 1
ATOM 532 O O . GLY A 1 72 ? -5.164 -15.917 -1.336 1.00 92.50 72 GLY A O 1
ATOM 533 N N . LEU A 1 73 ? -4.336 -14.203 -2.517 1.00 91.31 73 LEU A N 1
ATOM 534 C CA . LEU A 1 73 ? -5.062 -13.170 -1.771 1.00 91.31 73 LEU A CA 1
ATOM 535 C C . LEU A 1 73 ? -6.510 -13.028 -2.265 1.00 91.31 73 LEU A C 1
ATOM 537 O O . LEU A 1 73 ? -6.775 -12.274 -3.198 1.00 91.31 73 LEU A O 1
ATOM 541 N N . ASP A 1 74 ? -7.463 -13.676 -1.591 1.00 90.38 74 ASP A N 1
ATOM 542 C CA . ASP A 1 74 ? -8.908 -13.508 -1.850 1.00 90.38 74 ASP A CA 1
ATOM 543 C C . ASP A 1 74 ? -9.528 -12.314 -1.093 1.00 90.38 74 ASP A C 1
ATOM 545 O O . ASP A 1 74 ? -10.627 -12.362 -0.538 1.00 90.38 74 ASP A O 1
ATOM 549 N N . VAL A 1 75 ? -8.803 -11.201 -1.053 1.00 90.44 75 VAL A N 1
ATOM 550 C CA . VAL A 1 75 ? -9.306 -9.930 -0.523 1.00 90.44 75 VAL A CA 1
ATOM 551 C C . VAL A 1 75 ? -9.387 -8.911 -1.658 1.00 90.44 75 VAL A C 1
ATOM 553 O O . VAL A 1 75 ? -8.529 -8.924 -2.541 1.00 90.44 75 VAL A O 1
ATOM 556 N N . PRO A 1 76 ? -10.394 -8.017 -1.680 1.00 92.00 76 PRO A N 1
ATOM 557 C CA . PRO A 1 76 ? -10.404 -6.905 -2.622 1.00 92.00 76 PRO A CA 1
ATOM 558 C C . PRO A 1 76 ? -9.153 -6.039 -2.455 1.00 92.00 76 PRO A C 1
ATOM 560 O O . PRO A 1 76 ? -8.878 -5.550 -1.359 1.00 92.00 76 PRO A O 1
ATOM 563 N N . VAL A 1 77 ? -8.424 -5.812 -3.546 1.00 91.62 77 VAL A N 1
ATOM 564 C CA . VAL A 1 77 ? -7.252 -4.931 -3.566 1.00 91.62 77 VAL A CA 1
ATOM 565 C C . VAL A 1 77 ? -7.504 -3.757 -4.501 1.00 91.62 77 VAL A C 1
ATOM 567 O O . VAL A 1 77 ? -7.954 -3.924 -5.635 1.00 91.62 77 VAL A O 1
ATOM 570 N N . VAL A 1 78 ? -7.169 -2.555 -4.040 1.00 93.94 78 VAL A N 1
ATOM 571 C CA . VAL A 1 78 ? -7.070 -1.376 -4.901 1.00 93.94 78 VAL A CA 1
ATOM 572 C C . VAL A 1 78 ? -5.607 -0.978 -5.005 1.00 93.94 78 VAL A C 1
ATOM 574 O O . VAL A 1 78 ? -4.935 -0.774 -3.998 1.00 93.94 78 VAL A O 1
ATOM 577 N N . ILE A 1 79 ? -5.126 -0.861 -6.235 1.00 91.94 79 ILE A N 1
ATOM 578 C CA . ILE A 1 79 ? -3.851 -0.237 -6.565 1.00 91.94 79 ILE A CA 1
ATOM 579 C C . ILE A 1 79 ? -4.138 1.225 -6.899 1.00 91.94 79 ILE A C 1
ATOM 581 O O . ILE A 1 79 ? -4.965 1.503 -7.767 1.00 91.94 79 ILE A O 1
ATOM 585 N N . VAL A 1 80 ? -3.443 2.143 -6.232 1.00 91.88 80 VAL A N 1
ATOM 586 C CA . VAL A 1 80 ? -3.444 3.571 -6.566 1.00 91.88 80 VAL A CA 1
ATOM 587 C C . VAL A 1 80 ? -2.030 3.954 -6.983 1.00 91.88 80 VAL A C 1
ATOM 589 O O . VAL A 1 80 ? -1.096 3.757 -6.207 1.00 91.88 80 VAL A O 1
ATOM 592 N N . ASP A 1 81 ? -1.867 4.471 -8.197 1.00 93.00 81 ASP A N 1
ATOM 593 C CA . ASP A 1 81 ? -0.575 4.901 -8.733 1.00 93.00 81 ASP A CA 1
ATOM 594 C C . ASP A 1 81 ? -0.679 6.227 -9.499 1.00 93.00 81 ASP A C 1
ATOM 596 O O . ASP A 1 81 ? -1.752 6.610 -9.968 1.00 93.00 81 ASP A O 1
ATOM 600 N N . GLY A 1 82 ? 0.429 6.963 -9.588 1.00 94.44 82 GLY A N 1
ATOM 601 C CA . GLY A 1 82 ? 0.487 8.241 -10.291 1.00 94.44 82 GLY A CA 1
ATOM 602 C C . GLY A 1 82 ? 0.851 8.078 -11.764 1.00 94.44 82 GLY A C 1
ATOM 603 O O . GLY A 1 82 ? 1.778 7.349 -12.119 1.00 94.44 82 GLY A O 1
ATOM 604 N N . GLY A 1 83 ? 0.138 8.780 -12.643 1.00 94.50 83 GLY A N 1
ATOM 605 C CA . GLY A 1 83 ? 0.376 8.764 -14.088 1.00 94.50 83 GLY A CA 1
ATOM 606 C C . GLY A 1 83 ? 1.710 9.386 -14.509 1.00 94.50 83 GLY A C 1
ATOM 607 O O . GLY A 1 83 ? 2.181 9.107 -15.611 1.00 94.50 83 GLY A O 1
ATOM 608 N N . ARG A 1 84 ? 2.327 10.197 -13.642 1.00 95.81 84 ARG A N 1
ATOM 609 C CA . ARG A 1 84 ? 3.626 10.853 -13.852 1.00 95.81 84 ARG A CA 1
ATOM 610 C C . ARG A 1 84 ? 4.765 10.204 -13.061 1.00 95.81 84 ARG A C 1
ATOM 612 O O . ARG A 1 84 ? 5.849 10.780 -12.996 1.00 95.81 84 ARG A O 1
ATOM 619 N N . ASP A 1 85 ? 4.545 9.042 -12.438 1.00 94.75 85 ASP A N 1
ATOM 620 C CA . ASP A 1 85 ? 5.626 8.326 -11.754 1.00 94.75 85 ASP A CA 1
ATOM 621 C C . ASP A 1 85 ? 6.683 7.879 -12.778 1.00 94.75 85 ASP A C 1
ATOM 623 O O . ASP A 1 85 ? 6.386 7.184 -13.750 1.00 94.75 85 ASP A O 1
ATOM 627 N N . ILE A 1 86 ? 7.930 8.294 -12.553 1.00 93.25 86 ILE A N 1
ATOM 628 C CA . ILE A 1 86 ? 9.070 7.974 -13.418 1.00 93.25 86 ILE A CA 1
ATOM 629 C C . ILE A 1 86 ? 9.608 6.557 -13.189 1.00 93.25 86 ILE A C 1
ATOM 631 O O . ILE A 1 86 ? 10.454 6.084 -13.951 1.00 93.25 86 ILE A O 1
ATOM 635 N N . ARG A 1 87 ? 9.183 5.877 -12.116 1.00 90.19 87 ARG A N 1
ATOM 636 C CA . ARG A 1 87 ? 9.646 4.521 -11.817 1.00 90.19 87 ARG A CA 1
ATOM 637 C C . ARG A 1 87 ? 9.114 3.519 -12.847 1.00 90.19 87 ARG A C 1
ATOM 639 O O . ARG A 1 87 ? 8.013 3.682 -13.372 1.00 90.19 87 ARG A O 1
ATOM 646 N N . PRO A 1 88 ? 9.856 2.427 -13.112 1.00 89.19 88 PRO A N 1
ATOM 647 C CA . PRO A 1 88 ? 9.390 1.387 -14.019 1.00 89.19 88 PRO A CA 1
ATOM 648 C C . PRO A 1 88 ? 8.025 0.825 -13.607 1.00 89.19 88 PRO A C 1
ATOM 650 O O . PRO A 1 88 ? 7.845 0.345 -12.485 1.00 89.19 88 PRO A O 1
ATOM 653 N N . ARG A 1 89 ? 7.081 0.801 -14.555 1.00 89.62 89 ARG A N 1
ATOM 654 C CA . ARG A 1 89 ? 5.711 0.309 -14.320 1.00 89.62 89 ARG A CA 1
ATOM 655 C C . ARG A 1 89 ? 5.641 -1.201 -14.068 1.00 89.62 89 ARG A C 1
ATOM 657 O O . ARG A 1 89 ? 4.664 -1.680 -13.506 1.00 89.62 89 ARG A O 1
ATOM 664 N N . ALA A 1 90 ? 6.712 -1.940 -14.368 1.00 87.31 90 ALA A N 1
ATOM 665 C CA . ALA A 1 90 ? 6.792 -3.389 -14.183 1.00 87.31 90 ALA A CA 1
ATOM 666 C C . ALA A 1 90 ? 6.388 -3.859 -12.771 1.00 87.31 90 ALA A C 1
ATOM 668 O O . ALA A 1 90 ? 5.777 -4.918 -12.624 1.00 87.31 90 ALA A O 1
ATOM 669 N N . ALA A 1 91 ? 6.680 -3.074 -11.729 1.00 83.19 91 ALA A N 1
ATOM 670 C CA . ALA A 1 91 ? 6.284 -3.415 -10.363 1.00 83.19 91 ALA A CA 1
ATOM 671 C C . ALA A 1 91 ? 4.757 -3.397 -10.174 1.00 83.19 91 ALA A C 1
ATOM 673 O O . ALA A 1 91 ? 4.187 -4.353 -9.653 1.00 83.19 91 ALA A O 1
ATOM 674 N N . VAL A 1 92 ? 4.085 -2.334 -10.622 1.00 89.12 92 VAL A N 1
ATOM 675 C CA . VAL A 1 92 ? 2.628 -2.204 -10.488 1.00 89.12 92 VAL A CA 1
ATOM 676 C C . VAL A 1 92 ? 1.883 -3.119 -11.462 1.00 89.12 92 VAL A C 1
ATOM 678 O O . VAL A 1 92 ? 0.868 -3.712 -11.100 1.00 89.12 92 VAL A O 1
ATOM 681 N N . ASP A 1 93 ? 2.425 -3.310 -12.664 1.00 92.38 93 ASP A N 1
ATOM 682 C CA . ASP A 1 93 ? 1.831 -4.165 -13.690 1.00 92.38 93 ASP A CA 1
ATOM 683 C C . ASP A 1 93 ? 1.890 -5.647 -13.286 1.00 92.38 93 ASP A C 1
ATOM 685 O O . ASP A 1 93 ? 0.891 -6.360 -13.390 1.00 92.38 93 ASP A O 1
ATOM 689 N N . SER A 1 94 ? 3.025 -6.111 -12.748 1.00 89.75 94 SER A N 1
ATOM 690 C CA . SER A 1 94 ? 3.152 -7.492 -12.257 1.00 89.75 94 SER A CA 1
ATOM 691 C C . SER A 1 94 ? 2.262 -7.777 -11.044 1.00 89.75 94 SER A C 1
ATOM 693 O O . SER A 1 94 ? 1.718 -8.876 -10.936 1.00 89.75 94 SER A O 1
ATOM 695 N N . LEU A 1 95 ? 2.052 -6.791 -10.164 1.00 90.00 95 LEU A N 1
ATOM 696 C CA . LEU A 1 95 ? 1.121 -6.912 -9.044 1.00 90.00 95 LEU A CA 1
ATOM 697 C C . LEU A 1 95 ? -0.331 -7.012 -9.531 1.00 90.00 95 LEU A C 1
ATOM 699 O O . LEU A 1 95 ? -1.055 -7.911 -9.106 1.00 90.00 95 LEU A O 1
ATOM 703 N N . ALA A 1 96 ? -0.741 -6.134 -10.451 1.00 92.94 96 ALA A N 1
ATOM 704 C CA . ALA A 1 96 ? -2.076 -6.168 -11.043 1.00 92.94 96 ALA A CA 1
ATOM 705 C C . ALA A 1 96 ? -2.349 -7.493 -11.775 1.00 92.94 96 ALA A C 1
ATOM 707 O O . ALA A 1 96 ? -3.454 -8.018 -11.699 1.00 92.94 96 ALA A O 1
ATOM 708 N N . ALA A 1 97 ? -1.340 -8.065 -12.434 1.00 93.69 97 ALA A N 1
ATOM 709 C CA . ALA A 1 97 ? -1.458 -9.363 -13.095 1.00 93.69 97 ALA A CA 1
ATOM 710 C C . ALA A 1 97 ? -1.534 -10.551 -12.116 1.00 93.69 97 ALA A C 1
ATOM 712 O O . ALA A 1 97 ? -2.073 -11.600 -12.464 1.00 93.69 97 ALA A O 1
ATOM 713 N N . ALA A 1 98 ? -0.961 -10.429 -10.914 1.00 93.19 98 ALA A N 1
ATOM 714 C CA . ALA A 1 98 ? -0.911 -11.516 -9.939 1.00 93.19 98 ALA A CA 1
ATOM 715 C C . ALA A 1 98 ? -2.144 -11.586 -9.027 1.00 93.19 98 ALA A C 1
ATOM 717 O O . ALA A 1 98 ? -2.462 -12.664 -8.534 1.00 93.19 98 ALA A O 1
ATOM 718 N N . LEU A 1 99 ? -2.809 -10.460 -8.767 1.00 94.69 99 LEU A N 1
ATOM 719 C CA . LEU A 1 99 ? -3.917 -10.379 -7.816 1.00 94.69 99 LEU A CA 1
ATOM 720 C C . LEU A 1 99 ? -5.248 -10.825 -8.451 1.00 94.69 99 LEU A C 1
ATOM 722 O O . LEU A 1 99 ? -5.637 -10.275 -9.480 1.00 94.69 99 LEU A O 1
ATOM 726 N N . PRO A 1 100 ? -6.007 -11.742 -7.822 1.00 96.06 100 PRO A N 1
ATOM 727 C CA . PRO A 1 100 ? -7.248 -12.262 -8.403 1.00 96.06 100 PRO A CA 1
ATOM 728 C C . PRO A 1 100 ? -8.414 -11.260 -8.363 1.00 96.06 100 PRO A C 1
ATOM 730 O O . PRO A 1 100 ? -9.340 -11.356 -9.165 1.00 96.06 100 PRO A O 1
ATOM 733 N N . ARG A 1 101 ? -8.395 -10.298 -7.429 1.00 95.44 101 ARG A N 1
ATOM 734 C CA . ARG A 1 101 ? -9.481 -9.326 -7.197 1.00 95.44 101 ARG A CA 1
ATOM 735 C C . ARG A 1 101 ? -8.936 -7.911 -7.056 1.00 95.44 101 ARG A C 1
ATOM 737 O O . ARG A 1 101 ? -8.953 -7.331 -5.970 1.00 95.44 101 ARG A O 1
ATOM 744 N N . VAL A 1 102 ? -8.441 -7.360 -8.160 1.00 96.12 102 VAL A N 1
ATOM 745 C CA . VAL A 1 102 ? -7.775 -6.055 -8.168 1.00 96.12 102 VAL A CA 1
ATOM 746 C C . VAL A 1 102 ? -8.507 -5.013 -9.005 1.00 96.12 102 VAL A C 1
ATOM 748 O O . VAL A 1 102 ? -8.967 -5.276 -10.114 1.00 96.12 102 VAL A O 1
ATOM 751 N N . ARG A 1 103 ? -8.563 -3.789 -8.480 1.00 96.31 103 ARG A N 1
ATOM 752 C CA . ARG A 1 103 ? -8.884 -2.576 -9.235 1.00 96.31 103 ARG A CA 1
ATOM 753 C C . ARG A 1 103 ? -7.666 -1.662 -9.240 1.00 96.31 103 ARG A C 1
ATOM 755 O O . ARG A 1 103 ? -7.067 -1.445 -8.193 1.00 96.31 103 ARG A O 1
ATOM 762 N N . ARG A 1 104 ? -7.329 -1.084 -10.392 1.00 94.00 104 ARG A N 1
ATOM 763 C CA . ARG A 1 104 ? -6.301 -0.041 -10.500 1.00 94.00 104 ARG A CA 1
ATOM 764 C C . ARG A 1 104 ? -6.949 1.322 -10.724 1.00 94.00 104 ARG A C 1
ATOM 766 O O . ARG A 1 104 ? -7.839 1.446 -11.563 1.00 94.00 104 ARG A O 1
ATOM 773 N N . THR A 1 105 ? -6.478 2.323 -9.992 1.00 95.00 105 THR A N 1
ATOM 774 C CA . THR A 1 105 ? -6.861 3.729 -10.123 1.00 95.00 105 THR A CA 1
ATOM 775 C C . THR A 1 105 ? -5.597 4.543 -10.361 1.00 95.00 105 THR A C 1
ATOM 777 O O . THR A 1 105 ? -4.760 4.653 -9.470 1.00 95.00 105 THR A O 1
ATOM 780 N N . VAL A 1 106 ? -5.472 5.117 -11.558 1.00 94.12 106 VAL A N 1
ATOM 781 C CA . VAL A 1 106 ? -4.339 5.979 -11.914 1.00 94.12 106 VAL A CA 1
ATOM 782 C C . VAL A 1 106 ? -4.739 7.435 -11.695 1.00 94.12 106 VAL A C 1
ATOM 784 O O . VAL A 1 106 ? -5.741 7.874 -12.261 1.00 94.12 106 VAL A O 1
ATOM 787 N N . LEU A 1 107 ? -3.962 8.188 -10.916 1.0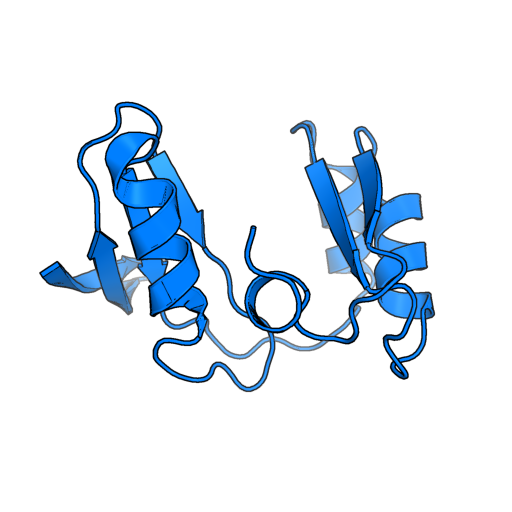0 94.31 107 LEU A N 1
ATOM 788 C CA . LEU A 1 107 ? -4.124 9.638 -10.781 1.00 94.31 107 LEU A CA 1
ATOM 789 C C . LEU A 1 107 ? -3.241 10.329 -11.831 1.00 94.31 107 LEU A C 1
ATOM 791 O O . LEU A 1 107 ? -2.018 10.314 -11.692 1.00 94.31 107 LEU A O 1
ATOM 795 N N . PRO A 1 108 ? -3.809 10.888 -12.916 1.00 94.12 108 PRO A N 1
ATOM 796 C CA . PRO A 1 108 ? -3.033 11.276 -14.095 1.00 94.12 108 PRO A CA 1
ATOM 797 C C . PRO A 1 108 ? -2.046 12.422 -13.839 1.00 94.12 108 PRO A C 1
ATOM 799 O O . PRO A 1 108 ? -1.070 12.556 -14.580 1.00 94.12 108 PRO A O 1
ATOM 802 N N . GLY A 1 109 ? -2.294 13.259 -12.829 1.00 94.38 109 GLY A N 1
ATOM 803 C CA . GLY A 1 109 ? -1.433 14.388 -12.497 1.00 94.38 109 GLY A CA 1
ATOM 804 C C . GLY A 1 109 ? -0.340 14.087 -11.464 1.00 94.38 109 GLY A C 1
ATOM 805 O O . GLY A 1 109 ? 0.660 14.806 -11.426 1.00 94.38 109 GLY A O 1
ATOM 806 N N . ALA A 1 110 ? -0.471 12.988 -10.718 1.00 95.31 110 ALA A N 1
ATOM 807 C CA . ALA A 1 110 ? 0.436 12.635 -9.636 1.00 95.31 110 ALA A CA 1
ATOM 808 C C . ALA A 1 110 ? 1.621 11.770 -10.090 1.00 95.31 110 ALA A C 1
ATOM 810 O O . ALA A 1 110 ? 1.529 11.005 -11.053 1.00 95.31 110 ALA A O 1
ATOM 811 N N . GLY A 1 111 ? 2.726 11.872 -9.361 1.00 94.00 111 GLY A N 1
ATOM 812 C CA . GLY A 1 111 ? 3.942 11.077 -9.464 1.00 94.00 111 GLY A CA 1
ATOM 813 C C . GLY A 1 111 ? 3.988 9.911 -8.473 1.00 94.00 111 GLY A C 1
ATOM 814 O O . GLY A 1 111 ? 3.033 9.148 -8.335 1.00 94.00 111 GLY A O 1
ATOM 815 N N . HIS A 1 112 ? 5.133 9.718 -7.817 1.00 92.12 112 HIS A N 1
ATOM 816 C CA . HIS A 1 112 ? 5.397 8.513 -7.025 1.00 92.12 112 HIS A CA 1
ATOM 817 C C . HIS A 1 112 ? 4.632 8.457 -5.697 1.00 92.12 112 HIS A C 1
ATOM 819 O O . HIS A 1 112 ? 4.366 7.370 -5.178 1.00 92.12 112 HIS A O 1
ATOM 825 N N . LEU A 1 113 ? 4.274 9.610 -5.135 1.00 89.88 113 LEU A N 1
ATOM 826 C CA . LEU A 1 113 ? 3.565 9.718 -3.864 1.00 89.88 113 LEU A CA 1
ATOM 827 C C . LEU A 1 113 ? 2.201 10.390 -4.078 1.00 89.88 113 LEU A C 1
ATOM 829 O O . LEU A 1 113 ? 2.018 11.526 -3.640 1.00 89.88 113 LEU A O 1
ATOM 833 N N . PRO A 1 114 ? 1.216 9.717 -4.710 1.00 89.44 114 PRO A N 1
ATOM 834 C CA . PRO A 1 114 ? -0.045 10.357 -5.083 1.00 89.44 114 PRO A CA 1
ATOM 835 C C . PRO A 1 114 ? -0.781 11.042 -3.932 1.00 89.44 114 PRO A C 1
ATOM 837 O O . PRO A 1 114 ? -1.323 12.124 -4.100 1.00 89.44 114 PRO A O 1
ATOM 840 N N . TRP A 1 115 ? -0.732 10.453 -2.739 1.00 85.56 115 TRP A N 1
ATOM 841 C CA . TRP A 1 115 ? -1.351 10.988 -1.524 1.00 85.56 115 TRP A CA 1
ATOM 842 C C . TRP A 1 115 ? -0.624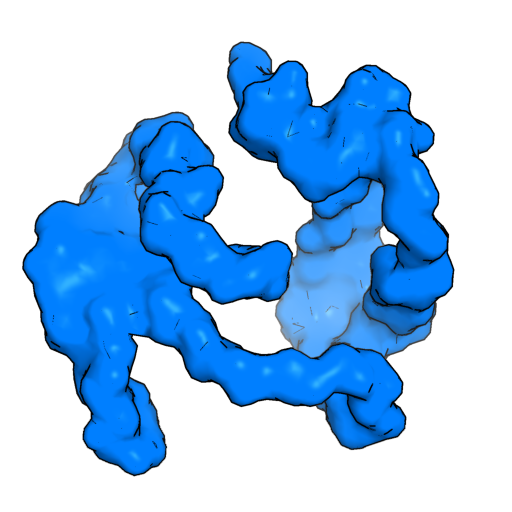 12.193 -0.906 1.00 85.56 115 TRP A C 1
ATOM 844 O O . TRP A 1 115 ? -1.149 12.783 0.030 1.00 85.56 115 TRP A O 1
ATOM 854 N N . VAL A 1 116 ? 0.583 12.528 -1.368 1.00 85.88 116 VAL A N 1
ATOM 855 C CA . VAL A 1 116 ? 1.313 13.753 -0.989 1.00 85.88 116 VAL A CA 1
ATOM 856 C C . VAL A 1 116 ? 1.203 14.801 -2.090 1.00 85.88 116 VAL A C 1
ATOM 858 O O . VAL A 1 116 ? 1.113 15.989 -1.807 1.00 85.88 116 VAL A O 1
ATOM 861 N N . GLU A 1 117 ? 1.240 14.360 -3.345 1.00 88.25 117 GLU A N 1
ATOM 862 C CA . GLU A 1 117 ? 1.291 15.236 -4.514 1.00 88.25 117 GLU A CA 1
ATOM 863 C C . GLU A 1 117 ? -0.090 15.773 -4.909 1.00 88.25 117 GLU A C 1
ATOM 865 O O . GLU A 1 117 ? -0.201 16.930 -5.306 1.00 88.25 117 GLU A O 1
ATOM 870 N N . GLU A 1 118 ? -1.141 14.963 -4.753 1.00 85.12 118 GLU A N 1
ATOM 871 C CA . GLU A 1 118 ? -2.540 15.360 -4.955 1.00 85.12 118 GLU A CA 1
ATOM 872 C C . GLU A 1 118 ? -3.417 14.916 -3.763 1.00 85.12 118 GLU A C 1
ATOM 874 O O . GLU A 1 118 ? -4.257 14.017 -3.890 1.00 85.12 118 GLU A O 1
ATOM 879 N N . PRO A 1 119 ? -3.213 15.507 -2.568 1.00 77.94 119 PRO A N 1
ATOM 880 C CA . PRO A 1 119 ? -4.009 15.204 -1.387 1.00 77.94 119 PRO A CA 1
ATOM 881 C C . PRO A 1 119 ? -5.356 15.938 -1.460 1.00 77.94 119 PRO A C 1
ATOM 883 O O . PRO A 1 119 ? -5.429 17.075 -1.022 1.00 77.94 119 PRO A O 1
ATOM 886 N N . ALA A 1 120 ? -6.387 15.271 -1.994 1.00 67.31 120 ALA A N 1
ATOM 887 C CA . ALA A 1 120 ? -7.813 15.663 -1.977 1.00 67.31 120 ALA A CA 1
ATOM 888 C C . ALA A 1 120 ? -8.153 17.119 -2.373 1.00 67.31 120 ALA A C 1
ATOM 890 O O . ALA A 1 120 ? -8.026 18.038 -1.535 1.00 67.31 120 ALA A O 1
#